Protein AF-C4FP83-F1 (afdb_monomer)

Solvent-accessible surface area (backbone atoms only — not comparable to full-atom values): 10387 Å² total; per-residue (Å²): 90,81,44,60,15,79,82,82,59,52,75,38,82,42,91,69,97,68,61,57,39,76,70,59,45,60,73,68,47,72,79,69,62,56,40,69,46,82,42,63,14,80,75,77,68,50,76,44,79,48,78,34,62,55,78,78,74,87,78,79,57,43,42,88,81,37,35,74,75,69,50,79,64,82,72,84,74,88,70,89,77,81,87,80,89,77,87,87,78,96,67,83,82,68,84,73,73,79,42,70,80,86,54,34,80,49,46,56,79,54,101,59,41,60,64,58,54,31,60,76,67,64,46,54,74,42,58,36,48,24,53,53,25,56,66,24,43,69,62,57,85,55,37,67,62,26,49,52,50,18,48,53,32,46,57,53,46,51,55,54,53,65,74,75,112

Structure (mmCIF, N/CA/C/O backbone):
data_AF-C4FP83-F1
#
_entry.id   AF-C4FP83-F1
#
loop_
_atom_site.group_PDB
_atom_site.id
_atom_site.type_symbol
_atom_site.label_atom_id
_atom_site.label_alt_id
_atom_site.label_comp_id
_atom_site.label_asym_id
_atom_site.label_entity_id
_atom_site.label_seq_id
_atom_site.pdbx_PDB_ins_code
_atom_site.Cartn_x
_atom_site.Cartn_y
_atom_site.Cartn_z
_atom_site.occupancy
_atom_site.B_iso_or_equiv
_atom_site.auth_seq_id
_atom_site.auth_comp_id
_atom_site.auth_asym_id
_atom_site.auth_atom_id
_atom_site.pdbx_PDB_model_num
ATOM 1 N N . MET A 1 1 ? 18.659 -18.672 33.294 1.00 80.00 1 MET A N 1
ATOM 2 C CA . MET A 1 1 ? 19.952 -19.328 32.960 1.00 80.00 1 MET A CA 1
ATOM 3 C C . MET A 1 1 ? 21.075 -18.326 33.215 1.00 80.00 1 MET A C 1
ATOM 5 O O . MET A 1 1 ? 20.804 -17.133 33.146 1.00 80.00 1 MET A O 1
ATOM 9 N N . GLN A 1 2 ? 22.291 -18.757 33.562 1.00 84.81 2 GLN A N 1
ATOM 10 C CA . GLN A 1 2 ? 23.424 -17.828 33.687 1.00 84.81 2 GLN A CA 1
ATOM 11 C C . GLN A 1 2 ? 24.045 -17.584 32.305 1.00 84.81 2 GLN A C 1
ATOM 13 O O . GLN A 1 2 ? 24.318 -18.538 31.580 1.00 84.81 2 GLN A O 1
ATOM 18 N N . LYS A 1 3 ? 24.250 -16.318 31.933 1.00 86.88 3 LYS A N 1
ATOM 19 C CA . LYS A 1 3 ? 24.863 -15.910 30.658 1.00 86.88 3 LYS A CA 1
ATOM 20 C C . LYS A 1 3 ? 25.910 -14.832 30.919 1.00 86.88 3 LYS A C 1
ATOM 22 O O . LYS A 1 3 ? 25.790 -14.077 31.881 1.00 86.88 3 LYS A O 1
ATOM 27 N N . LYS A 1 4 ? 26.936 -14.756 30.071 1.00 90.69 4 LYS A N 1
ATOM 28 C CA . LYS A 1 4 ? 27.930 -13.675 30.110 1.00 90.69 4 LYS A CA 1
ATOM 29 C C . LYS A 1 4 ? 27.406 -12.443 29.375 1.00 90.69 4 LYS A C 1
ATOM 31 O O . LYS A 1 4 ? 26.914 -12.560 28.254 1.00 90.69 4 LYS A O 1
ATOM 36 N N . CYS A 1 5 ? 27.531 -11.274 29.994 1.00 86.88 5 CYS A N 1
ATOM 37 C CA . CYS A 1 5 ? 27.224 -9.988 29.376 1.00 86.88 5 CYS A CA 1
ATOM 38 C C . CYS A 1 5 ? 28.195 -9.706 28.223 1.00 86.88 5 CYS A C 1
ATOM 40 O O . CYS A 1 5 ? 29.409 -9.739 28.420 1.00 86.88 5 CYS A O 1
ATOM 42 N N . ARG A 1 6 ? 27.683 -9.351 27.036 1.00 87.31 6 ARG A N 1
ATOM 43 C CA . ARG A 1 6 ? 28.522 -8.992 25.873 1.00 87.31 6 ARG A CA 1
ATOM 44 C C . ARG A 1 6 ? 29.375 -7.732 26.067 1.00 87.31 6 ARG A C 1
ATOM 46 O O . ARG A 1 6 ? 30.298 -7.519 25.290 1.00 87.31 6 ARG A O 1
ATOM 53 N N . ARG A 1 7 ? 29.061 -6.891 27.059 1.00 83.12 7 ARG A N 1
ATOM 54 C CA . ARG A 1 7 ? 29.743 -5.609 27.301 1.00 83.12 7 ARG A CA 1
ATOM 55 C C . ARG A 1 7 ? 30.815 -5.685 28.390 1.00 83.12 7 ARG A C 1
ATOM 57 O O . ARG A 1 7 ? 31.927 -5.239 28.146 1.00 83.12 7 ARG A O 1
ATOM 64 N N . CYS A 1 8 ? 30.489 -6.209 29.573 1.00 88.31 8 CYS A N 1
ATOM 65 C CA . CYS A 1 8 ? 31.431 -6.281 30.702 1.00 88.31 8 CYS A CA 1
ATOM 66 C C . CYS A 1 8 ? 32.021 -7.679 30.937 1.00 88.31 8 CYS A C 1
ATOM 68 O O . CYS A 1 8 ? 32.972 -7.811 31.694 1.00 88.31 8 CYS A O 1
ATOM 70 N N . GLY A 1 9 ? 31.480 -8.727 30.306 1.00 83.75 9 GLY A N 1
ATOM 71 C CA . GLY A 1 9 ? 31.943 -10.105 30.492 1.00 83.75 9 GLY A CA 1
ATOM 72 C C . GLY A 1 9 ? 31.420 -10.805 31.753 1.00 83.75 9 GLY A C 1
ATOM 73 O O . GLY A 1 9 ? 31.546 -12.028 31.845 1.00 83.75 9 GLY A O 1
ATOM 74 N N . ASP A 1 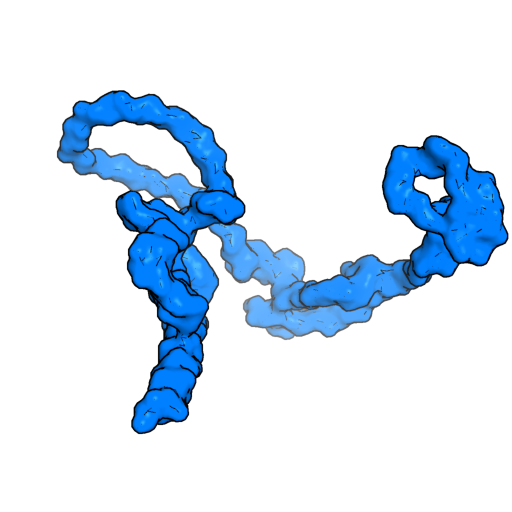10 ? 30.776 -10.079 32.674 1.00 88.38 10 ASP A N 1
ATOM 75 C CA . ASP A 1 10 ? 30.225 -10.642 33.912 1.00 88.38 10 ASP A CA 1
ATOM 76 C C . ASP A 1 10 ? 29.087 -11.635 33.656 1.00 88.38 10 ASP A C 1
ATOM 78 O O . ASP A 1 10 ? 28.245 -11.453 32.766 1.00 88.38 10 ASP A O 1
ATOM 82 N N . THR A 1 11 ? 29.038 -12.687 34.474 1.00 87.06 11 THR A N 1
ATOM 83 C CA . THR A 1 11 ? 27.939 -13.657 34.473 1.00 87.06 11 THR A CA 1
ATOM 84 C C . THR A 1 11 ? 26.746 -13.111 35.242 1.00 87.06 11 THR A C 1
ATOM 86 O O . THR A 1 11 ? 26.857 -12.813 36.429 1.00 87.06 11 THR A O 1
ATOM 89 N N . PHE A 1 12 ? 25.585 -13.043 34.594 1.00 87.31 12 PHE A N 1
ATOM 90 C CA . PHE A 1 12 ? 24.344 -12.597 35.219 1.00 87.31 12 PHE A CA 1
ATOM 91 C C . PHE A 1 12 ? 23.202 -13.585 34.966 1.00 87.31 12 PHE A C 1
ATOM 93 O O . PHE A 1 12 ? 23.233 -14.408 34.044 1.00 87.31 12 PHE A O 1
ATOM 100 N N . THR A 1 13 ? 22.195 -13.536 35.832 1.00 85.56 13 THR A N 1
ATOM 101 C CA . THR A 1 13 ? 20.984 -14.349 35.731 1.00 85.56 13 THR A CA 1
ATOM 102 C C . THR A 1 13 ? 20.020 -13.724 34.732 1.00 85.56 13 THR A C 1
ATOM 104 O O . THR A 1 13 ? 19.413 -12.690 34.988 1.00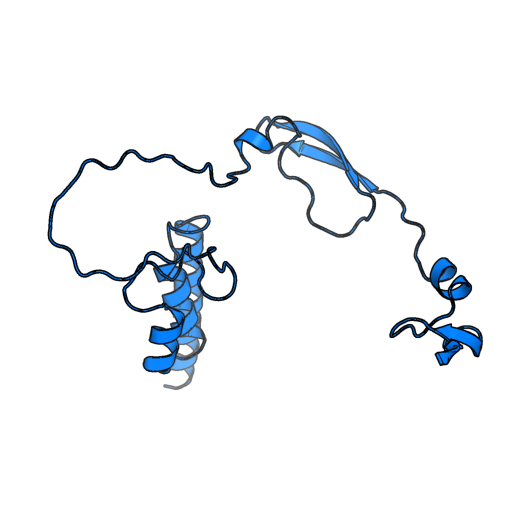 85.56 13 THR A O 1
ATOM 107 N N . VAL A 1 14 ? 19.872 -14.387 33.590 1.00 82.31 14 VAL A N 1
ATOM 108 C CA . VAL A 1 14 ? 18.975 -13.987 32.506 1.00 82.31 14 VAL A CA 1
ATOM 109 C C . VAL A 1 14 ? 17.582 -14.572 32.740 1.00 82.31 14 VAL A C 1
ATOM 111 O O . VAL A 1 14 ? 17.464 -15.775 33.033 1.00 82.31 14 VAL A O 1
ATOM 114 N N . ARG A 1 15 ? 16.547 -13.731 32.596 1.00 70.81 15 ARG A N 1
ATOM 115 C CA . ARG A 1 15 ? 15.131 -14.132 32.673 1.00 70.81 15 ARG A CA 1
ATOM 116 C C . ARG A 1 15 ? 14.502 -14.295 31.280 1.00 70.81 15 ARG A C 1
ATOM 118 O O . ARG A 1 15 ? 13.622 -15.140 31.154 1.00 70.81 15 ARG A O 1
ATOM 125 N N . THR A 1 16 ? 14.966 -13.570 30.250 1.00 70.75 16 THR A N 1
ATOM 126 C CA . THR A 1 16 ? 14.476 -13.688 28.852 1.00 70.75 16 THR A CA 1
ATOM 127 C C . THR A 1 16 ? 15.616 -13.766 27.807 1.00 70.75 16 THR A C 1
ATOM 129 O O . THR A 1 16 ? 16.650 -14.352 28.086 1.00 70.75 16 THR A O 1
ATOM 132 N N . HIS A 1 17 ? 15.477 -13.257 26.575 1.00 71.56 17 HIS A N 1
ATOM 133 C CA . HIS A 1 17 ? 16.545 -13.252 25.552 1.00 71.56 17 HIS A CA 1
ATOM 134 C C . HIS A 1 17 ? 17.481 -12.029 25.722 1.00 71.56 17 HIS A C 1
ATOM 136 O O . HIS A 1 17 ? 17.761 -11.295 24.774 1.00 71.56 17 HIS A O 1
ATOM 142 N N . GLU A 1 18 ? 17.953 -11.760 26.943 1.00 79.88 18 GLU A N 1
ATOM 143 C CA . GLU A 1 18 ? 18.838 -10.617 27.208 1.00 79.88 18 GLU A CA 1
ATOM 144 C C . GLU A 1 18 ? 20.314 -10.944 26.874 1.00 79.88 18 GLU A C 1
ATOM 146 O O . GLU A 1 18 ? 20.827 -12.033 27.161 1.00 79.88 18 GLU A O 1
ATOM 151 N N . ASP A 1 19 ? 21.019 -9.999 26.240 1.00 83.00 19 ASP A N 1
ATOM 152 C CA . ASP A 1 19 ? 22.444 -10.105 25.859 1.00 83.00 19 ASP A CA 1
ATOM 153 C C . ASP A 1 19 ? 23.394 -9.320 26.789 1.00 83.00 19 ASP A C 1
ATOM 155 O O . ASP A 1 19 ? 24.614 -9.524 26.762 1.00 83.00 19 ASP A O 1
ATOM 159 N N . TYR A 1 20 ? 22.846 -8.437 27.627 1.00 85.25 20 TYR A N 1
ATOM 160 C CA . TYR A 1 20 ? 23.586 -7.511 28.485 1.00 85.25 20 TYR A CA 1
ATOM 161 C C . TYR A 1 20 ? 23.084 -7.591 29.928 1.00 85.25 20 TYR A C 1
ATOM 163 O O . TYR A 1 20 ? 21.905 -7.849 30.157 1.00 85.25 20 TYR A O 1
ATOM 171 N N . CYS A 1 21 ? 23.969 -7.371 30.905 1.00 85.81 21 CYS A N 1
ATOM 172 C CA . CYS A 1 21 ? 23.572 -7.320 32.311 1.00 85.81 21 CYS A CA 1
ATOM 173 C C . CYS A 1 21 ? 22.820 -6.010 32.636 1.00 85.81 21 CYS A C 1
ATOM 175 O O . CYS A 1 21 ? 23.046 -5.003 31.955 1.00 85.81 21 CYS A O 1
ATOM 177 N N . PRO A 1 22 ? 21.999 -5.977 33.706 1.00 84.00 22 PRO A N 1
ATOM 178 C CA . PRO A 1 22 ? 21.162 -4.818 34.045 1.00 84.00 22 PRO A CA 1
ATOM 179 C C . PRO A 1 22 ? 21.936 -3.504 34.224 1.00 84.00 22 PRO A C 1
ATOM 181 O O . PRO A 1 22 ? 21.448 -2.433 33.873 1.00 84.00 22 PRO A O 1
ATOM 184 N N . GLU A 1 23 ? 23.161 -3.571 34.746 1.00 84.12 23 GLU A N 1
ATOM 185 C CA . GLU A 1 23 ? 24.020 -2.393 34.919 1.00 84.12 23 GLU A CA 1
ATOM 186 C C . GLU A 1 23 ? 24.544 -1.873 33.575 1.00 84.12 23 GLU A C 1
ATOM 188 O O . GLU A 1 23 ? 24.485 -0.676 33.292 1.00 84.12 23 GLU A O 1
ATOM 193 N N . CYS A 1 24 ? 24.984 -2.772 32.692 1.00 82.94 24 CYS A N 1
ATOM 194 C CA . CYS A 1 24 ? 25.413 -2.395 31.348 1.00 82.94 24 CYS A CA 1
ATOM 195 C C . CYS A 1 24 ? 24.263 -1.830 30.509 1.00 82.94 24 CYS A C 1
ATOM 197 O O . CYS A 1 24 ? 24.503 -0.921 29.716 1.00 82.94 24 CYS A O 1
ATOM 199 N N . GLU A 1 25 ? 23.042 -2.335 30.687 1.00 80.31 25 GLU A N 1
ATOM 200 C CA . GLU A 1 25 ? 21.844 -1.875 29.983 1.00 80.31 25 GLU A CA 1
ATOM 201 C C . GLU A 1 25 ? 21.452 -0.445 30.379 1.00 80.31 25 GLU A C 1
ATOM 203 O O . GLU A 1 25 ? 21.202 0.385 29.503 1.00 80.31 25 GLU A O 1
ATOM 208 N N . LYS A 1 26 ? 21.508 -0.098 31.673 1.00 78.06 26 LYS A N 1
ATOM 209 C CA . LYS A 1 26 ? 21.294 1.285 32.144 1.00 78.06 26 LYS A CA 1
ATOM 210 C C . LYS A 1 26 ? 22.285 2.265 31.522 1.00 78.06 26 LYS A C 1
ATOM 212 O O . LYS A 1 26 ? 21.901 3.361 31.136 1.00 78.06 26 LYS A O 1
ATOM 217 N N . VAL A 1 27 ? 23.549 1.859 31.388 1.00 79.50 27 VAL A N 1
ATOM 218 C CA . VAL A 1 27 ? 24.594 2.695 30.777 1.00 79.50 27 VAL A CA 1
ATOM 219 C C . VAL A 1 27 ? 24.459 2.750 29.246 1.00 79.50 27 VAL A C 1
ATOM 221 O O . VAL A 1 27 ? 24.882 3.726 28.636 1.00 79.50 27 VAL A O 1
ATOM 224 N N . MET A 1 28 ? 23.924 1.709 28.593 1.00 72.62 28 MET A N 1
ATOM 225 C CA . MET A 1 28 ? 23.647 1.724 27.142 1.00 72.62 28 MET A CA 1
ATOM 226 C C . MET A 1 28 ? 22.366 2.480 26.791 1.00 72.62 28 MET A C 1
ATOM 228 O O . MET A 1 28 ? 22.221 2.909 25.649 1.00 72.62 28 MET A O 1
ATOM 232 N N . THR A 1 29 ? 21.443 2.633 27.739 1.00 63.78 29 THR A N 1
ATOM 233 C CA . THR A 1 29 ? 20.207 3.382 27.529 1.00 63.78 29 THR A CA 1
ATOM 234 C C . THR A 1 29 ? 20.548 4.870 27.509 1.00 63.78 29 THR A C 1
ATOM 236 O O . THR A 1 29 ? 20.967 5.405 28.537 1.00 63.78 29 THR A O 1
ATOM 239 N N . PRO A 1 30 ? 20.395 5.567 26.367 1.00 67.50 30 PRO A N 1
ATOM 240 C CA . PRO A 1 30 ? 20.638 6.999 26.327 1.00 67.50 30 PRO A CA 1
ATOM 241 C C . PRO A 1 30 ? 19.716 7.677 27.348 1.00 67.50 30 PRO A C 1
ATOM 243 O O . PRO A 1 30 ? 18.529 7.330 27.388 1.00 67.50 30 PRO A O 1
ATOM 246 N N . PRO A 1 31 ? 20.212 8.624 28.166 1.00 60.84 31 PRO A N 1
ATOM 247 C CA . PRO A 1 31 ? 19.349 9.389 29.051 1.00 60.84 31 PRO A CA 1
ATOM 248 C C . PRO A 1 31 ? 18.249 10.014 28.196 1.00 60.84 31 PRO A C 1
ATOM 250 O O . PRO A 1 31 ? 18.533 10.704 27.215 1.00 60.84 31 PRO A O 1
ATOM 253 N N . GLY A 1 32 ? 16.995 9.695 28.525 1.00 60.06 32 GLY A N 1
ATOM 254 C CA . GLY A 1 32 ? 15.815 10.191 27.828 1.00 60.06 32 GLY A CA 1
ATOM 255 C C . GLY A 1 32 ? 15.704 11.697 28.016 1.00 60.06 32 GLY A C 1
ATOM 256 O O . GLY A 1 32 ? 14.979 12.171 28.885 1.00 60.06 32 GLY A O 1
ATOM 257 N N . ALA A 1 33 ? 16.467 12.456 27.234 1.00 57.50 33 ALA A N 1
ATOM 258 C CA . ALA A 1 33 ? 16.332 13.892 27.143 1.00 57.50 33 ALA A CA 1
ATOM 259 C C . ALA A 1 33 ? 14.983 14.155 26.476 1.00 57.50 33 ALA A C 1
ATOM 261 O O . ALA A 1 33 ? 14.841 14.059 25.254 1.00 57.50 33 ALA A O 1
ATOM 262 N N . GLY A 1 34 ? 13.971 14.417 27.301 1.00 64.50 34 GLY A N 1
ATOM 263 C CA . GLY A 1 34 ? 12.662 14.807 26.815 1.00 64.50 34 GLY A CA 1
ATOM 264 C C . GLY A 1 34 ? 12.806 16.035 25.918 1.00 64.50 34 GLY A C 1
ATOM 265 O O . GLY A 1 34 ? 13.385 17.042 26.319 1.00 64.50 34 GLY A O 1
ATOM 266 N N . VAL A 1 35 ? 12.306 15.950 24.688 1.00 72.75 35 VAL A N 1
ATOM 267 C CA . VAL A 1 35 ? 12.368 17.043 23.716 1.00 72.75 35 VAL A CA 1
ATOM 268 C C . VAL A 1 35 ? 11.047 17.798 23.762 1.00 72.75 35 VAL A C 1
ATOM 270 O O . VAL A 1 35 ? 9.984 17.233 23.495 1.00 72.75 35 VAL A O 1
ATOM 273 N N . SER A 1 36 ? 11.103 19.086 24.093 1.00 79.94 36 SER A N 1
ATOM 274 C CA . SER A 1 36 ? 9.981 20.012 23.931 1.00 79.94 36 SER A CA 1
ATOM 275 C C . SER A 1 36 ? 10.083 20.741 22.599 1.00 79.94 36 SER A C 1
ATOM 277 O O . SER A 1 36 ? 11.155 21.228 22.247 1.00 79.94 36 SER A O 1
ATOM 279 N N . LYS A 1 37 ? 8.969 20.847 21.872 1.00 82.88 37 LYS A N 1
ATOM 280 C CA . LYS A 1 37 ? 8.894 21.613 20.624 1.00 82.88 37 LYS A CA 1
ATOM 281 C C . LYS A 1 37 ? 7.637 22.475 20.591 1.00 82.88 37 LYS A C 1
ATOM 283 O O . LYS A 1 37 ? 6.554 22.004 20.942 1.00 82.88 37 LYS A O 1
ATOM 288 N N . GLU A 1 38 ? 7.799 23.712 20.138 1.00 86.62 38 GLU A N 1
ATOM 289 C CA . GLU A 1 38 ? 6.704 24.605 19.763 1.00 86.62 38 GLU A CA 1
ATOM 290 C C . GLU A 1 38 ? 6.165 24.216 18.382 1.00 86.62 38 GLU A C 1
ATOM 292 O O . GLU A 1 38 ? 6.918 24.046 17.419 1.00 86.62 38 GLU A O 1
ATOM 297 N N . LEU A 1 39 ? 4.854 24.007 18.304 1.00 85.94 39 LEU A N 1
ATOM 298 C CA . LEU A 1 39 ? 4.148 23.537 17.117 1.00 85.94 39 LEU A CA 1
ATOM 299 C C . LEU A 1 39 ? 2.964 24.452 16.828 1.00 85.94 39 LEU A C 1
ATOM 301 O O . LEU A 1 39 ? 2.252 24.859 17.743 1.00 85.94 39 LEU A O 1
ATOM 305 N N . THR A 1 40 ? 2.715 24.720 15.551 1.00 88.94 40 THR A N 1
ATOM 306 C CA . THR A 1 40 ? 1.523 25.446 15.103 1.00 88.94 40 THR A CA 1
ATOM 307 C C . THR A 1 40 ? 0.412 24.450 14.801 1.00 88.94 40 THR A C 1
ATOM 309 O O . THR A 1 40 ? 0.607 23.506 14.035 1.00 88.94 40 THR A O 1
ATOM 312 N N . CYS A 1 41 ? -0.756 24.639 15.408 1.00 86.69 41 CYS A N 1
ATOM 313 C CA . CYS A 1 41 ? -1.921 23.801 15.158 1.00 86.69 41 CYS A CA 1
ATOM 314 C C . CYS A 1 41 ? -2.482 24.044 13.749 1.00 86.69 41 CYS A C 1
ATOM 316 O O . CYS A 1 41 ? -2.917 25.152 13.447 1.00 86.69 41 CYS A O 1
ATOM 318 N N . GLU A 1 42 ? -2.593 22.998 12.923 1.00 86.31 42 GLU A N 1
ATOM 319 C CA . GLU A 1 42 ? -3.232 23.083 11.594 1.00 86.31 42 GLU A CA 1
ATOM 320 C C . GLU A 1 42 ? -4.748 23.382 11.669 1.00 86.31 42 GLU A C 1
ATOM 322 O O . GLU A 1 42 ? -5.360 23.745 10.671 1.00 86.31 42 GLU A O 1
ATOM 327 N N . GLY A 1 43 ? -5.373 23.214 12.842 1.00 83.06 43 GLY A N 1
ATOM 328 C CA . GLY A 1 43 ? -6.818 23.369 13.035 1.00 83.06 43 GLY A CA 1
ATOM 329 C C . GLY A 1 43 ? -7.281 24.754 13.496 1.00 83.06 43 GLY A C 1
ATOM 330 O O . GLY A 1 43 ? -8.394 25.153 13.163 1.00 83.06 43 GLY A O 1
ATOM 331 N N . CYS A 1 44 ? -6.462 25.467 14.273 1.00 87.31 44 CYS A N 1
ATOM 332 C CA . CYS A 1 44 ? -6.788 26.794 14.821 1.00 87.31 44 CYS A CA 1
ATOM 333 C C . CYS A 1 44 ? -5.670 27.829 14.644 1.00 87.31 44 CYS A C 1
ATOM 335 O O . CYS A 1 44 ? -5.838 28.972 15.055 1.00 87.31 44 CYS A O 1
ATOM 337 N N . GLY A 1 45 ? -4.521 27.447 14.079 1.00 82.62 45 GLY A N 1
ATOM 338 C CA . GLY A 1 45 ? -3.384 28.341 13.858 1.00 82.62 45 GLY A CA 1
ATOM 339 C C . GLY A 1 45 ? -2.623 28.756 15.121 1.00 82.62 45 GLY A C 1
ATOM 340 O O . GLY A 1 45 ? -1.606 29.431 15.004 1.00 82.62 45 GLY A O 1
ATOM 341 N N . THR A 1 46 ? -3.062 28.358 16.320 1.00 87.69 46 THR A N 1
ATOM 342 C CA . THR A 1 46 ? -2.371 28.716 17.566 1.00 87.69 46 THR A CA 1
ATOM 343 C C . THR A 1 46 ? -1.107 27.884 17.767 1.00 87.69 46 THR A C 1
ATOM 345 O O . THR A 1 46 ? -1.046 26.701 17.408 1.00 87.69 46 THR A O 1
ATOM 348 N N . THR A 1 47 ? -0.084 28.507 18.350 1.00 87.81 47 THR A N 1
ATOM 349 C CA . THR A 1 47 ? 1.144 27.830 18.767 1.00 87.81 47 THR A CA 1
ATOM 350 C C . THR A 1 47 ? 0.927 27.130 20.108 1.00 87.81 47 THR A C 1
ATOM 352 O O . THR A 1 47 ? 0.285 27.660 21.014 1.00 87.81 47 THR A O 1
ATOM 355 N N . PHE A 1 48 ? 1.435 25.906 20.241 1.00 87.75 48 PHE A N 1
ATOM 356 C CA . PHE A 1 48 ? 1.389 25.135 21.480 1.00 87.75 48 PHE A CA 1
ATOM 357 C C . PHE A 1 48 ? 2.697 24.374 21.696 1.00 87.75 48 PHE A C 1
ATOM 359 O O . PHE A 1 48 ? 3.364 23.960 20.747 1.00 87.75 48 PHE A O 1
ATOM 366 N N . ILE A 1 49 ? 3.060 24.168 22.960 1.00 86.56 49 ILE A N 1
ATOM 367 C CA . ILE A 1 49 ? 4.266 23.430 23.338 1.00 86.56 49 ILE A CA 1
ATOM 368 C C . ILE A 1 49 ? 3.891 21.971 23.580 1.00 86.56 49 ILE A C 1
ATOM 370 O O . ILE A 1 49 ? 3.018 21.671 24.394 1.00 86.56 49 ILE A O 1
ATOM 374 N N . HIS A 1 50 ? 4.579 21.053 22.905 1.00 84.81 50 HIS A N 1
ATOM 375 C CA . HIS A 1 50 ? 4.434 19.621 23.141 1.00 84.81 50 HIS A CA 1
ATOM 376 C C . HIS A 1 50 ? 5.747 19.021 23.647 1.00 84.81 50 HIS A C 1
ATOM 378 O O . HIS A 1 50 ? 6.796 19.194 23.024 1.00 84.81 50 HIS A O 1
ATOM 384 N N . LYS A 1 51 ? 5.683 18.309 24.778 1.00 83.44 51 LYS A N 1
ATOM 385 C CA . LYS A 1 51 ? 6.818 17.600 25.379 1.00 83.44 51 LYS A CA 1
ATOM 386 C C . LYS A 1 51 ? 6.734 16.118 25.033 1.00 83.44 51 LYS A C 1
ATOM 388 O O . LYS A 1 51 ? 5.708 15.492 25.280 1.00 83.44 51 LYS A O 1
ATOM 393 N N . LYS A 1 52 ? 7.812 15.564 24.484 1.00 77.25 52 LYS A N 1
ATOM 394 C CA . LYS A 1 52 ? 7.967 14.127 24.241 1.00 77.25 52 LYS A CA 1
ATOM 395 C C . LYS A 1 52 ? 9.106 13.576 25.072 1.00 77.25 52 LYS A C 1
ATOM 397 O O . LYS A 1 52 ? 10.127 14.231 25.212 1.00 77.25 52 LYS A O 1
ATOM 402 N N . GLU A 1 53 ? 8.958 12.348 25.547 1.00 72.31 53 GLU A N 1
ATOM 403 C CA . GLU A 1 53 ? 9.998 11.640 26.303 1.00 72.31 53 GLU A CA 1
ATOM 404 C C . GLU A 1 53 ? 11.177 11.203 25.413 1.00 72.31 53 GLU A C 1
ATOM 406 O O . GLU A 1 53 ? 12.320 11.162 25.854 1.00 72.31 53 GLU A O 1
ATOM 411 N N . LYS A 1 54 ? 10.906 10.928 24.130 1.00 70.38 54 LYS A N 1
ATOM 412 C CA . LYS A 1 54 ? 11.904 10.553 23.120 1.00 70.38 54 LYS A CA 1
ATOM 413 C C . LYS A 1 54 ? 11.761 11.447 21.888 1.00 70.38 54 LYS A C 1
ATOM 415 O O . LYS A 1 54 ? 10.648 11.753 21.462 1.00 70.38 54 LYS A O 1
ATOM 420 N N . ALA A 1 55 ? 12.885 11.826 21.277 1.00 65.69 55 ALA A N 1
ATOM 421 C CA . ALA A 1 55 ? 12.909 12.628 20.047 1.00 65.69 55 ALA A CA 1
ATOM 422 C C . ALA A 1 55 ? 12.311 11.893 18.828 1.00 65.69 55 ALA A C 1
ATOM 424 O O . ALA A 1 55 ? 11.920 12.520 17.843 1.00 65.69 55 ALA A O 1
ATOM 425 N N . GLN A 1 56 ? 12.246 10.560 18.884 1.00 67.62 56 GLN A N 1
ATOM 426 C CA . GLN A 1 56 ? 11.789 9.718 17.786 1.00 67.62 56 GLN A CA 1
ATOM 427 C C . GLN A 1 56 ? 10.256 9.732 17.652 1.00 67.62 56 GLN A C 1
ATOM 429 O O . GLN A 1 56 ? 9.521 9.629 18.633 1.00 67.62 56 GLN A O 1
ATOM 434 N N . GLY A 1 57 ? 9.765 9.823 16.413 1.00 70.81 57 GLY A N 1
ATOM 435 C CA . GLY A 1 57 ? 8.339 9.739 16.076 1.00 70.81 57 GLY A CA 1
ATOM 436 C C . GLY A 1 57 ? 7.707 11.061 15.619 1.00 70.81 57 GLY A C 1
ATOM 437 O O . GLY A 1 57 ? 8.212 12.158 15.857 1.00 70.81 57 GLY A O 1
ATOM 438 N N . ARG A 1 58 ? 6.554 10.960 14.949 1.00 77.88 58 ARG A N 1
ATOM 439 C CA . ARG A 1 58 ? 5.838 12.085 14.316 1.00 77.88 58 ARG A CA 1
ATOM 440 C C . ARG A 1 58 ? 5.311 13.090 15.347 1.00 77.88 58 ARG A C 1
ATOM 442 O O . ARG A 1 58 ? 4.762 12.689 16.370 1.00 77.88 58 ARG A O 1
ATOM 449 N N . TRP A 1 59 ? 5.481 14.390 15.111 1.00 82.69 59 TRP A N 1
ATOM 450 C CA . TRP A 1 59 ? 4.924 15.448 15.971 1.00 82.69 59 TRP A CA 1
ATOM 451 C C . TRP A 1 59 ? 3.404 15.605 15.779 1.00 82.69 59 TRP A C 1
ATOM 453 O O . TRP A 1 59 ? 2.925 15.397 14.661 1.00 82.69 59 TRP A O 1
ATOM 463 N N . PRO A 1 60 ? 2.640 15.950 16.835 1.00 85.75 60 PRO A N 1
ATOM 464 C CA . PRO A 1 60 ? 1.209 16.218 16.709 1.00 85.75 60 PRO A CA 1
ATOM 465 C C . PRO A 1 60 ? 0.931 17.368 15.737 1.00 85.75 60 PRO A C 1
ATOM 467 O O . PRO A 1 60 ? 1.630 18.376 15.757 1.00 85.75 60 PRO A O 1
ATOM 470 N N . LYS A 1 61 ? -0.108 17.216 14.909 1.00 85.75 61 LYS A N 1
ATOM 471 C CA . LYS A 1 61 ? -0.555 18.248 13.955 1.00 85.75 61 LYS A CA 1
ATOM 472 C C . LYS A 1 61 ? -1.548 19.249 14.549 1.00 85.75 61 LYS A C 1
ATOM 474 O O . LYS A 1 61 ? -1.668 20.373 14.073 1.00 85.75 61 LYS A O 1
ATOM 479 N N . TYR A 1 62 ? -2.282 18.821 15.572 1.00 88.19 62 TYR A N 1
ATOM 480 C CA . TYR A 1 62 ? -3.345 19.596 16.198 1.00 88.19 62 TYR A CA 1
ATOM 481 C C . TYR A 1 62 ? -3.027 19.810 17.674 1.00 88.19 62 TYR A C 1
ATOM 483 O O . TYR A 1 62 ? -2.475 18.919 18.325 1.00 88.19 62 TYR A O 1
ATOM 491 N N . CYS A 1 63 ? -3.401 20.977 18.198 1.00 85.56 63 CYS A N 1
ATOM 492 C CA . CYS A 1 63 ? -3.368 21.250 19.630 1.00 85.56 63 CYS A CA 1
ATOM 493 C C . CYS A 1 63 ? -4.352 20.327 20.381 1.00 85.56 63 CYS A C 1
ATOM 495 O O . CYS A 1 63 ? -5.250 19.753 19.754 1.00 85.56 63 CYS A O 1
ATOM 497 N N . PRO A 1 64 ? -4.241 20.207 21.716 1.00 83.00 64 PRO A N 1
ATOM 498 C CA . PRO A 1 64 ? -5.123 19.357 22.522 1.00 83.00 64 PRO A CA 1
ATOM 499 C C . PRO A 1 64 ? -6.625 19.626 22.334 1.00 83.00 64 PRO A C 1
ATOM 501 O O . PRO A 1 64 ? -7.419 18.700 22.439 1.00 83.00 64 PRO A O 1
ATOM 504 N N . GLU A 1 65 ? -7.019 20.858 21.997 1.00 85.56 65 GLU A N 1
ATOM 505 C CA . GLU A 1 65 ? -8.425 21.228 21.767 1.00 85.56 65 GLU A CA 1
ATOM 506 C C . GLU A 1 65 ? -8.927 20.910 20.353 1.00 85.56 65 GLU A C 1
ATOM 508 O O . GLU A 1 65 ? -10.104 20.617 20.138 1.00 85.56 65 GLU A O 1
ATOM 513 N N . CYS A 1 66 ? -8.038 20.980 19.362 1.00 83.81 66 CYS A N 1
ATOM 514 C CA . CYS A 1 66 ? -8.365 20.676 17.972 1.00 83.81 66 CYS A CA 1
ATOM 515 C C . CYS A 1 66 ? -8.238 19.181 17.673 1.00 83.81 66 CYS A C 1
ATOM 517 O O . CYS A 1 66 ? -8.919 18.677 16.779 1.00 83.81 66 CYS A O 1
ATOM 519 N N . LEU A 1 67 ? -7.409 18.456 18.427 1.00 79.50 67 LEU A N 1
ATOM 520 C CA . LEU A 1 67 ? -7.198 17.025 18.247 1.00 79.50 67 LEU A CA 1
ATOM 521 C C . LEU A 1 67 ? -8.522 16.234 18.248 1.00 79.50 67 LEU A C 1
ATOM 523 O O . LEU A 1 67 ? -8.708 15.469 17.311 1.00 79.50 67 LEU A O 1
ATOM 527 N N . PRO A 1 68 ? -9.492 16.442 19.161 1.00 80.12 68 PRO A N 1
ATOM 528 C CA . PRO A 1 68 ? -10.773 15.728 19.132 1.00 80.12 68 PRO A CA 1
ATOM 529 C C . PRO A 1 68 ? -11.675 16.090 17.943 1.00 80.12 68 PRO A C 1
ATOM 531 O O . PRO A 1 68 ? -12.532 15.297 17.562 1.00 80.12 68 PRO A O 1
ATOM 534 N N . LYS A 1 69 ? -11.512 17.286 17.360 1.00 77.88 69 LYS A N 1
ATOM 535 C CA . LYS A 1 69 ? -12.316 17.760 16.218 1.00 77.88 69 LYS A CA 1
ATOM 536 C C . LYS A 1 69 ? -11.813 17.187 14.892 1.00 77.88 69 LYS A C 1
ATOM 538 O O . LYS A 1 69 ? -12.616 16.822 14.038 1.00 77.88 69 LYS A O 1
ATOM 543 N N . TYR A 1 70 ? -10.491 17.107 14.729 1.00 71.25 70 TYR A N 1
ATOM 544 C CA . TYR A 1 70 ? -9.845 16.697 13.477 1.00 71.25 70 TYR A CA 1
ATOM 545 C C . TYR A 1 70 ? -9.313 15.263 13.491 1.00 71.25 70 TYR A C 1
ATOM 547 O O . TYR A 1 70 ? -9.149 14.660 12.428 1.00 71.25 70 TYR A O 1
ATOM 555 N N . SER A 1 71 ? -9.085 14.679 14.670 1.00 67.94 71 SER A N 1
ATOM 556 C CA . SER A 1 71 ? -8.903 13.238 14.801 1.00 67.94 71 SER A CA 1
ATOM 557 C C . SER A 1 71 ? -10.245 12.589 14.500 1.00 67.94 71 SER A C 1
ATOM 559 O O . SER A 1 71 ? -11.114 12.468 15.362 1.00 67.94 71 SER A O 1
ATOM 561 N N . LYS A 1 72 ? -10.436 12.190 13.242 1.00 57.44 72 LYS A N 1
ATOM 562 C CA . LYS A 1 72 ? -11.492 11.257 12.852 1.00 57.44 72 LYS A CA 1
ATOM 563 C C . LYS A 1 72 ? -11.180 9.895 13.482 1.00 57.44 72 LYS A C 1
ATOM 565 O O . LYS A 1 72 ? -10.821 8.952 12.787 1.00 57.44 72 LYS A O 1
ATOM 570 N N . VAL A 1 73 ? -11.302 9.788 14.803 1.00 50.84 73 VAL A N 1
ATOM 571 C CA . VAL A 1 73 ? -11.633 8.510 15.426 1.00 50.84 73 VAL A CA 1
ATOM 572 C C . VAL A 1 73 ? -13.002 8.151 14.846 1.00 50.84 73 VAL A C 1
ATOM 574 O O . VAL A 1 73 ? -13.886 9.016 14.859 1.00 50.84 73 VAL A O 1
ATOM 577 N N . PRO A 1 74 ? -13.197 6.957 14.265 1.00 43.16 74 PRO A N 1
ATOM 578 C CA . PRO A 1 74 ? -14.501 6.550 13.770 1.00 43.16 74 PRO A CA 1
ATOM 579 C C . PRO A 1 74 ? -15.522 6.695 14.903 1.00 43.16 74 PRO A C 1
ATOM 581 O O . PRO A 1 74 ? -15.507 5.938 15.871 1.00 43.16 74 PRO A O 1
ATOM 584 N N . LYS A 1 75 ? -16.393 7.706 14.817 1.00 35.84 75 LYS A N 1
ATOM 585 C CA . LYS A 1 75 ? -17.588 7.753 15.651 1.00 35.84 75 LYS A CA 1
ATOM 586 C C . LYS A 1 75 ? -18.432 6.570 15.208 1.00 35.84 75 LYS A C 1
ATOM 588 O O . LYS A 1 75 ? -18.851 6.529 14.052 1.00 35.84 75 LYS A O 1
ATOM 593 N N . LYS A 1 76 ? -18.633 5.618 16.119 1.00 39.91 76 LYS A N 1
ATOM 594 C CA . LYS A 1 76 ? -19.642 4.565 16.028 1.00 39.91 76 LYS A CA 1
ATOM 595 C C . LYS A 1 76 ? -20.966 5.263 15.696 1.00 39.91 76 LYS A C 1
ATOM 597 O O . LYS A 1 76 ? -21.562 5.900 16.557 1.00 39.91 76 LYS A O 1
ATOM 602 N N . LYS A 1 77 ? -21.339 5.283 14.415 1.00 34.06 77 LYS A N 1
ATOM 603 C CA . LYS A 1 77 ? -22.643 5.779 13.988 1.00 34.06 77 LYS A CA 1
ATOM 604 C C . LYS A 1 77 ? -23.623 4.662 14.300 1.00 34.06 77 LYS A C 1
ATOM 606 O O . LYS A 1 77 ? -23.623 3.639 13.625 1.00 34.06 77 LYS A O 1
ATOM 611 N N . GLU A 1 78 ? -24.415 4.865 15.340 1.00 43.44 78 GLU A N 1
ATOM 612 C CA . GLU A 1 78 ? -25.699 4.197 15.493 1.00 43.44 78 GLU A CA 1
ATOM 613 C C . GLU A 1 78 ? -26.556 4.665 14.313 1.00 43.44 78 GLU A C 1
ATOM 615 O O . GLU A 1 78 ? -27.001 5.811 14.264 1.00 43.44 78 GLU A O 1
ATOM 620 N N . VAL A 1 79 ? -26.663 3.828 13.283 1.00 36.00 79 VAL A N 1
ATOM 621 C CA . VAL A 1 79 ? -27.590 4.063 12.179 1.00 36.00 79 VAL A CA 1
ATOM 622 C C . VAL A 1 79 ? -28.792 3.175 12.442 1.00 36.00 79 VAL A C 1
ATOM 624 O O . VAL A 1 79 ? -28.680 1.952 12.417 1.00 36.00 79 VAL A O 1
ATOM 627 N N . ALA A 1 80 ? -29.920 3.819 12.734 1.00 39.31 80 ALA A N 1
ATOM 628 C CA . ALA A 1 80 ? -31.236 3.211 12.683 1.00 39.31 80 ALA A CA 1
ATOM 629 C C . ALA A 1 80 ? -31.473 2.693 11.257 1.00 39.31 80 ALA A C 1
ATOM 631 O O . ALA A 1 80 ? -31.375 3.454 10.294 1.00 39.31 80 ALA A O 1
ATOM 632 N N . VAL A 1 81 ? -31.720 1.392 11.132 1.00 35.78 81 VAL A N 1
ATOM 633 C CA . VAL A 1 81 ? -32.029 0.731 9.863 1.00 35.78 81 VAL A CA 1
ATOM 634 C C . VAL A 1 81 ? -33.542 0.546 9.809 1.00 35.78 81 VAL A C 1
ATOM 636 O O . VAL A 1 81 ? -34.102 -0.182 10.627 1.00 35.78 81 VAL A O 1
ATOM 639 N N . GLU A 1 82 ? -34.204 1.228 8.873 1.00 38.47 82 GLU A N 1
ATOM 640 C CA . GLU A 1 82 ? -35.577 0.900 8.474 1.00 38.47 82 GLU A CA 1
ATOM 641 C C . GLU A 1 82 ? -35.587 -0.409 7.661 1.00 38.47 82 GLU A C 1
ATOM 643 O O . GLU A 1 82 ? -34.632 -0.676 6.922 1.00 38.47 82 GLU A O 1
ATOM 648 N N . PRO A 1 83 ? -36.625 -1.257 7.788 1.00 41.66 83 PRO A N 1
ATOM 649 C CA . PRO A 1 83 ? -36.558 -2.630 7.318 1.00 41.66 83 PRO A CA 1
ATOM 650 C C . PRO A 1 83 ? -36.946 -2.727 5.839 1.00 41.66 83 PRO A C 1
ATOM 652 O O . PRO A 1 83 ? -38.080 -2.440 5.462 1.00 41.66 83 PRO A O 1
ATOM 655 N N . VAL A 1 84 ? -36.033 -3.222 5.003 1.00 34.75 84 VAL A N 1
ATOM 656 C CA . VAL A 1 84 ? -36.404 -3.840 3.725 1.00 34.75 84 VAL A CA 1
ATOM 657 C C . VAL A 1 84 ? -36.342 -5.345 3.927 1.00 34.75 84 VAL A C 1
ATOM 659 O O . VAL A 1 84 ? -35.281 -5.928 4.138 1.00 34.75 84 VAL A O 1
ATOM 662 N N . ALA A 1 85 ? -37.527 -5.945 3.937 1.00 44.44 85 ALA A N 1
ATOM 663 C CA . ALA A 1 85 ? -37.742 -7.372 4.055 1.00 44.44 85 ALA A CA 1
ATOM 664 C C . ALA A 1 85 ? -37.212 -8.105 2.817 1.00 44.44 85 ALA A C 1
ATOM 666 O O . ALA A 1 85 ? -37.601 -7.758 1.705 1.00 44.44 85 ALA A O 1
ATOM 667 N N . GLN A 1 86 ? -36.411 -9.153 3.029 1.00 41.91 86 GLN A N 1
ATOM 668 C CA . GLN A 1 86 ? -36.488 -10.408 2.274 1.00 41.91 86 GLN A CA 1
ATOM 669 C C . GLN A 1 86 ? -35.651 -11.507 2.951 1.00 41.91 86 GLN A C 1
ATOM 671 O O . GLN A 1 86 ? -34.429 -11.451 2.990 1.00 41.91 86 GLN A O 1
ATOM 676 N N . THR A 1 87 ? -36.407 -12.459 3.508 1.00 37.56 87 THR A N 1
ATOM 677 C CA . THR A 1 87 ? -36.183 -13.909 3.661 1.00 37.56 87 THR A CA 1
ATOM 678 C C . THR A 1 87 ? -34.860 -14.448 4.220 1.00 37.56 87 THR A C 1
ATOM 680 O O . THR A 1 87 ? -33.777 -14.261 3.681 1.00 37.56 87 THR A O 1
ATOM 683 N N . ILE A 1 88 ? -35.046 -15.205 5.301 1.00 47.56 88 ILE A N 1
ATOM 684 C CA . ILE A 1 88 ? -34.099 -15.854 6.204 1.00 47.56 88 ILE A CA 1
ATOM 685 C C . ILE A 1 88 ? -33.500 -17.108 5.546 1.00 47.56 88 ILE A C 1
ATOM 687 O O . ILE A 1 88 ? -34.251 -17.998 5.160 1.00 47.56 88 ILE A O 1
ATOM 691 N N . GLU A 1 89 ? -32.172 -17.219 5.534 1.00 41.81 89 GLU A N 1
ATOM 692 C CA . GLU A 1 89 ? -31.497 -18.494 5.800 1.00 41.81 89 GLU A CA 1
ATOM 693 C C . GLU A 1 89 ? -30.599 -18.289 7.026 1.00 41.81 89 GLU A C 1
ATOM 695 O O . GLU A 1 89 ? -29.828 -17.330 7.117 1.00 41.81 89 GLU A O 1
ATOM 700 N N . GLU A 1 90 ? -30.802 -19.144 8.025 1.00 44.62 90 GLU A N 1
ATOM 701 C CA . GLU A 1 90 ? -30.208 -19.081 9.357 1.00 44.62 90 GLU A CA 1
ATOM 702 C C . GLU A 1 90 ? -28.711 -19.395 9.292 1.00 44.62 90 GLU A C 1
ATOM 704 O O . GLU A 1 90 ? -28.297 -20.546 9.376 1.00 44.62 90 GLU A O 1
ATOM 709 N N . HIS A 1 91 ? -27.874 -18.369 9.170 1.00 44.06 91 HIS A N 1
ATOM 710 C CA . HIS A 1 91 ? -26.460 -18.486 9.513 1.00 44.06 91 HIS A CA 1
ATOM 711 C C . HIS A 1 91 ? -26.208 -17.731 10.815 1.00 44.06 91 HIS A C 1
ATOM 713 O O . HIS A 1 91 ? -26.373 -16.513 10.894 1.00 44.06 91 HIS A O 1
ATOM 719 N N . GLU A 1 92 ? -25.851 -18.499 11.849 1.00 42.44 92 GLU A N 1
ATOM 720 C CA . GLU A 1 92 ? -25.510 -18.039 13.192 1.00 42.44 92 GLU A CA 1
ATOM 721 C C . GLU A 1 92 ? -24.675 -16.755 13.143 1.00 42.44 92 GLU A C 1
ATOM 723 O O . GLU A 1 92 ? -23.543 -16.739 12.651 1.00 42.44 92 GLU A O 1
ATOM 728 N N . VAL A 1 93 ? -25.221 -15.671 13.698 1.00 39.06 93 VAL A N 1
ATOM 729 C CA . VAL A 1 93 ? -24.502 -14.406 13.858 1.00 39.06 93 VAL A CA 1
ATOM 730 C C . VAL A 1 93 ? -23.472 -14.592 14.971 1.00 39.06 93 VAL A C 1
ATOM 732 O O . VAL A 1 93 ? -23.666 -14.190 16.119 1.00 39.06 93 VAL A O 1
ATOM 735 N N . LYS A 1 94 ? -22.345 -15.228 14.640 1.00 43.47 94 LYS A N 1
ATOM 736 C CA . LYS A 1 94 ? -21.126 -15.104 15.434 1.00 43.47 94 LYS A CA 1
ATOM 737 C C . LYS A 1 94 ? -20.778 -13.625 15.456 1.00 43.47 94 LYS A C 1
ATOM 739 O O . LYS A 1 94 ? -20.633 -13.002 14.410 1.00 43.47 94 LYS A O 1
ATOM 744 N N . ALA A 1 95 ? -20.652 -13.058 16.650 1.00 47.78 95 ALA A N 1
ATOM 745 C CA . ALA A 1 95 ? -20.103 -11.726 16.839 1.00 47.78 95 ALA A CA 1
ATOM 746 C C . ALA A 1 95 ? -18.657 -11.722 16.317 1.00 47.78 95 ALA A C 1
ATOM 748 O O . ALA A 1 95 ? -17.720 -12.077 17.034 1.00 47.78 95 ALA A O 1
ATOM 749 N N . ILE A 1 96 ? -18.484 -11.373 15.041 1.00 52.25 96 ILE A N 1
ATOM 750 C CA . ILE A 1 96 ? -17.173 -11.228 14.424 1.00 52.25 96 ILE A CA 1
ATOM 751 C C . ILE A 1 96 ? -16.578 -9.964 15.039 1.00 52.25 96 ILE A C 1
ATOM 753 O O . ILE A 1 96 ? -16.942 -8.843 14.688 1.00 52.25 96 ILE A O 1
ATOM 757 N N . LYS A 1 97 ? -15.681 -10.138 16.015 1.00 53.28 97 LYS A N 1
ATOM 758 C CA . LYS A 1 97 ? -14.687 -9.107 16.314 1.00 53.28 97 LYS A CA 1
ATOM 759 C C . LYS A 1 97 ? -14.010 -8.799 14.984 1.00 53.28 97 LYS A C 1
ATOM 761 O O . LYS A 1 97 ? -13.402 -9.703 14.423 1.00 53.28 97 LYS A O 1
ATOM 766 N N . GLU A 1 98 ? -14.163 -7.576 14.478 1.00 58.62 98 GLU A N 1
ATOM 767 C CA . GLU A 1 98 ? -13.489 -7.146 13.253 1.00 58.62 98 GLU A CA 1
ATOM 768 C C . GLU A 1 98 ? -11.991 -7.428 13.401 1.00 58.62 98 GLU A C 1
ATOM 770 O O . GLU A 1 98 ? -11.292 -6.772 14.180 1.00 58.62 98 GLU A O 1
ATOM 775 N N . ASP A 1 99 ? -11.506 -8.443 12.689 1.00 68.69 99 ASP A N 1
ATOM 776 C CA . ASP A 1 99 ? -10.085 -8.719 12.611 1.00 68.69 99 ASP A CA 1
ATOM 777 C C . ASP A 1 99 ? -9.477 -7.690 11.662 1.00 68.69 99 ASP A C 1
ATOM 779 O O . ASP A 1 99 ? -9.454 -7.848 10.444 1.00 68.69 99 ASP A O 1
ATOM 783 N N . VAL A 1 100 ? -9.016 -6.584 12.242 1.00 69.50 100 VAL A N 1
ATOM 784 C CA . VAL A 1 100 ? -8.429 -5.459 11.503 1.00 69.50 100 VAL A CA 1
ATOM 785 C C . VAL A 1 100 ? -7.181 -5.881 10.713 1.00 69.50 100 VAL A C 1
ATOM 787 O O . VAL A 1 100 ? -6.776 -5.160 9.799 1.00 69.50 100 VAL A O 1
ATOM 790 N N . ILE A 1 101 ? -6.564 -7.015 11.066 1.00 70.44 101 ILE A N 1
ATOM 791 C CA . ILE A 1 101 ? -5.354 -7.530 10.428 1.00 70.44 101 ILE A CA 1
ATOM 792 C C . ILE A 1 101 ? -5.729 -8.429 9.254 1.00 70.44 101 ILE A C 1
ATOM 794 O O . ILE A 1 101 ? -5.295 -8.156 8.137 1.00 70.44 101 ILE A O 1
ATOM 798 N N . ASN A 1 102 ? -6.533 -9.462 9.503 1.00 75.25 102 ASN A N 1
ATOM 799 C CA . ASN A 1 102 ? -6.807 -10.494 8.502 1.00 75.25 102 ASN A CA 1
ATOM 800 C C . ASN A 1 102 ? -7.979 -10.140 7.578 1.00 75.25 102 ASN A C 1
ATOM 802 O O . ASN A 1 102 ? -7.933 -10.480 6.406 1.00 75.25 102 ASN A O 1
ATOM 806 N N . HIS A 1 103 ? -8.972 -9.384 8.060 1.00 75.25 103 HIS A N 1
ATOM 807 C CA . HIS A 1 103 ? -10.173 -9.025 7.295 1.00 75.25 103 HIS A CA 1
ATOM 808 C C . HIS A 1 103 ? -10.495 -7.527 7.412 1.00 75.25 103 HIS A C 1
ATOM 810 O O . HIS A 1 103 ? -11.503 -7.130 8.012 1.00 75.25 103 HIS A O 1
ATOM 816 N N . PRO A 1 104 ? -9.649 -6.634 6.862 1.00 77.38 104 PRO A N 1
ATOM 817 C CA . PRO A 1 104 ? -9.840 -5.208 7.054 1.00 77.38 104 PRO A CA 1
ATOM 818 C C . PRO A 1 104 ? -11.121 -4.726 6.357 1.00 77.38 104 PRO A C 1
ATOM 820 O O . PRO A 1 104 ? -11.253 -4.841 5.142 1.00 77.38 104 PRO A O 1
ATOM 823 N N . SER A 1 105 ? -12.012 -4.052 7.090 1.00 72.94 105 SER A N 1
ATOM 824 C CA . SER A 1 105 ? -13.336 -3.575 6.619 1.00 72.94 105 SER A CA 1
ATOM 825 C C . SER A 1 105 ? -13.346 -2.686 5.358 1.00 72.94 105 SER A C 1
ATOM 827 O O . SER A 1 105 ? -14.388 -2.419 4.755 1.00 72.94 105 SER A O 1
ATOM 829 N N . HIS A 1 106 ? -12.183 -2.192 4.938 1.00 73.88 106 HIS A N 1
ATOM 830 C CA . HIS A 1 106 ? -11.999 -1.406 3.717 1.00 73.88 106 HIS A CA 1
ATOM 831 C C . HIS A 1 106 ? -11.615 -2.248 2.488 1.00 73.88 106 HIS A C 1
ATOM 833 O O . HIS A 1 106 ? -11.507 -1.682 1.405 1.00 73.88 106 HIS A O 1
ATOM 839 N N . TYR A 1 107 ? -11.441 -3.564 2.645 1.00 72.81 107 TYR A N 1
ATOM 840 C CA . TYR A 1 107 ? -11.181 -4.535 1.575 1.00 72.81 107 TYR A CA 1
ATOM 841 C C . TYR A 1 107 ? -12.198 -5.694 1.536 1.00 72.81 107 TYR A C 1
ATOM 843 O O . TYR A 1 107 ? -12.181 -6.462 0.581 1.00 72.81 107 TYR A O 1
ATOM 851 N N . THR A 1 108 ? -13.111 -5.789 2.512 1.00 68.56 108 THR A N 1
ATOM 852 C CA . THR A 1 108 ? -14.061 -6.912 2.687 1.00 68.56 108 THR A CA 1
ATOM 853 C C . THR A 1 108 ? -15.519 -6.555 2.372 1.00 68.56 108 THR A C 1
ATOM 855 O O . THR A 1 108 ? -16.458 -7.152 2.886 1.00 68.56 108 THR A O 1
ATOM 858 N N . ARG A 1 109 ? -15.743 -5.528 1.543 1.00 69.25 109 ARG A N 1
ATOM 859 C CA . ARG A 1 109 ? -17.104 -5.057 1.200 1.00 69.25 109 ARG A CA 1
ATOM 860 C C . ARG A 1 109 ? -17.779 -5.872 0.106 1.00 69.25 109 ARG A C 1
ATOM 862 O O . ARG A 1 109 ? -19.002 -5.855 -0.001 1.00 69.25 109 ARG A O 1
ATOM 869 N N . GLY A 1 110 ? -16.979 -6.487 -0.757 1.00 75.62 110 GLY A N 1
ATOM 870 C CA . GLY A 1 110 ? -17.467 -7.382 -1.793 1.00 75.62 110 GLY A CA 1
ATOM 871 C C . GLY A 1 110 ? -17.665 -8.793 -1.251 1.00 75.62 110 GLY A C 1
ATOM 872 O O . GLY A 1 110 ? -17.256 -9.109 -0.141 1.00 75.62 110 GLY A O 1
ATOM 873 N N . LYS A 1 111 ? -18.248 -9.659 -2.082 1.00 82.19 111 LYS A N 1
ATOM 874 C CA . LYS A 1 111 ? -18.301 -11.107 -1.819 1.00 82.19 111 LYS A CA 1
ATOM 875 C C . LYS A 1 111 ? -16.920 -11.776 -1.884 1.00 82.19 111 LYS A C 1
ATOM 877 O O . LYS A 1 111 ? -16.777 -12.900 -1.431 1.00 82.19 111 LYS A O 1
ATOM 882 N N . ILE A 1 112 ? -15.955 -11.097 -2.501 1.00 85.69 112 ILE A N 1
ATOM 883 C CA . ILE A 1 112 ? -14.587 -11.554 -2.739 1.00 85.69 112 ILE A CA 1
ATOM 884 C C . ILE A 1 112 ? -13.666 -10.511 -2.111 1.00 85.69 112 ILE A C 1
ATOM 886 O O . ILE A 1 112 ? -13.879 -9.308 -2.322 1.00 85.69 112 ILE A O 1
ATOM 890 N N . GLU A 1 113 ? -12.671 -10.946 -1.341 1.00 87.44 113 GLU A N 1
ATOM 891 C CA . GLU A 1 113 ? -11.683 -10.026 -0.795 1.00 87.44 113 GLU A CA 1
ATOM 892 C C . GLU A 1 113 ? -10.702 -9.577 -1.872 1.00 87.44 113 GLU A C 1
ATOM 894 O O . GLU A 1 113 ? -10.392 -10.283 -2.831 1.00 87.44 113 GLU A O 1
ATOM 899 N N . VAL A 1 114 ? -10.184 -8.361 -1.716 1.00 90.12 114 VAL A N 1
ATOM 900 C CA . VAL A 1 114 ? -9.251 -7.795 -2.698 1.00 90.12 114 VAL A CA 1
ATOM 901 C C . VAL A 1 114 ? -7.976 -8.633 -2.819 1.00 90.12 114 VAL A C 1
ATOM 903 O O . VAL A 1 114 ? -7.425 -8.718 -3.911 1.00 90.12 114 VAL A O 1
ATOM 906 N N . ILE A 1 115 ? -7.513 -9.243 -1.722 1.00 89.88 115 ILE A N 1
ATOM 907 C CA . ILE A 1 115 ? -6.348 -10.135 -1.743 1.00 89.88 115 ILE A CA 1
ATOM 908 C C . ILE A 1 115 ? -6.644 -11.414 -2.531 1.00 89.88 115 ILE A C 1
ATOM 910 O O . ILE A 1 115 ? -5.890 -11.713 -3.453 1.00 89.88 115 ILE A O 1
ATOM 914 N N . ASP A 1 116 ? -7.785 -12.060 -2.275 1.00 91.31 116 ASP A N 1
ATOM 915 C CA . ASP A 1 116 ? -8.205 -13.280 -2.974 1.00 91.31 116 ASP A CA 1
ATOM 916 C C . ASP A 1 116 ? -8.281 -13.058 -4.487 1.00 91.31 116 ASP A C 1
ATOM 918 O O . ASP A 1 116 ? -7.760 -13.849 -5.264 1.00 91.31 116 ASP A O 1
ATOM 922 N N . PHE A 1 117 ? -8.874 -11.939 -4.921 1.00 92.75 117 PHE A N 1
ATOM 923 C CA . PHE A 1 117 ? -8.951 -11.597 -6.342 1.00 92.75 117 PHE A CA 1
ATOM 924 C C . PHE A 1 117 ? -7.566 -11.393 -6.975 1.00 92.75 117 PHE A C 1
ATOM 926 O O . PHE A 1 117 ? -7.331 -11.800 -8.111 1.00 92.75 117 PHE A O 1
ATOM 933 N N . ILE A 1 118 ? -6.645 -10.735 -6.264 1.00 94.44 118 ILE A N 1
ATOM 934 C CA . ILE A 1 118 ? -5.287 -10.475 -6.762 1.00 94.44 118 ILE A CA 1
ATOM 935 C C . ILE A 1 118 ? -4.502 -11.783 -6.906 1.00 94.44 118 ILE A C 1
ATOM 937 O O . ILE A 1 118 ? -3.776 -11.940 -7.890 1.00 94.44 118 ILE A O 1
ATOM 941 N N . GLU A 1 119 ? -4.647 -12.696 -5.944 1.00 93.81 119 GLU A N 1
ATOM 942 C CA . GLU A 1 119 ? -3.991 -14.005 -5.952 1.00 93.81 119 GLU A CA 1
ATOM 943 C C . GLU A 1 119 ? -4.576 -14.931 -7.025 1.00 93.81 119 GLU A C 1
ATOM 945 O O . GLU A 1 119 ? -3.813 -15.514 -7.795 1.00 93.81 119 GLU A O 1
ATOM 950 N N . ASP A 1 120 ? -5.906 -15.000 -7.144 1.00 95.19 120 ASP A N 1
ATOM 951 C CA . ASP A 1 120 ? -6.613 -15.796 -8.158 1.00 95.19 120 ASP A CA 1
ATOM 952 C C . ASP A 1 120 ? -6.217 -15.394 -9.585 1.00 95.19 120 ASP A C 1
ATOM 954 O O . ASP A 1 120 ? -5.880 -16.232 -10.421 1.00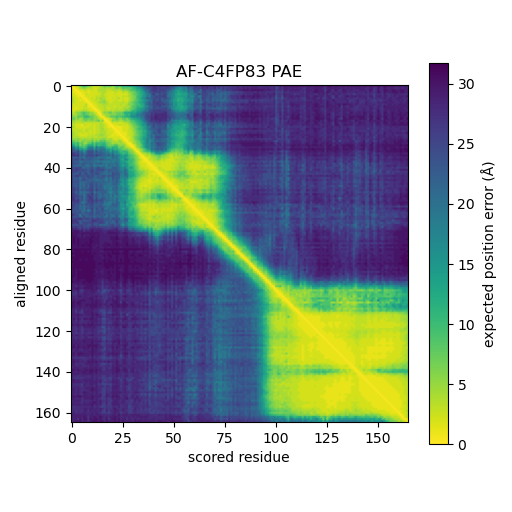 95.19 120 ASP A O 1
ATOM 958 N N . GLN A 1 121 ? -6.167 -14.087 -9.849 1.00 96.00 121 GLN A N 1
ATOM 959 C CA . GLN A 1 121 ? -5.776 -13.544 -11.150 1.00 96.00 121 GLN A CA 1
ATOM 960 C C . GLN A 1 121 ? -4.252 -13.496 -11.359 1.00 96.00 121 GLN A C 1
ATOM 962 O O . GLN A 1 121 ? -3.797 -13.028 -12.404 1.00 96.00 121 GLN A O 1
ATOM 967 N N . GLN A 1 122 ? -3.460 -13.948 -10.377 1.00 95.94 122 GLN A N 1
ATOM 968 C CA . GLN A 1 122 ? -1.991 -13.964 -10.398 1.00 95.94 122 GLN A CA 1
ATOM 969 C C . GLN A 1 122 ? -1.385 -12.619 -10.824 1.00 95.94 122 GLN A C 1
ATOM 971 O O . GLN A 1 122 ? -0.425 -12.549 -11.598 1.00 95.94 122 GLN A O 1
ATOM 976 N N . LEU A 1 123 ? -1.968 -11.519 -10.340 1.00 94.62 123 LEU A N 1
ATOM 977 C CA . LEU A 1 123 ? -1.582 -10.198 -10.811 1.00 94.62 123 LEU A CA 1
ATOM 978 C C . LEU A 1 123 ? -0.174 -9.832 -10.328 1.00 94.62 123 LEU A C 1
ATOM 980 O O . LEU A 1 123 ? 0.142 -9.983 -9.143 1.00 94.62 123 LEU A O 1
ATOM 984 N N . PRO A 1 124 ? 0.668 -9.256 -11.204 1.00 94.56 124 PRO A N 1
ATOM 985 C CA . PRO A 1 124 ? 1.983 -8.784 -10.811 1.00 94.56 124 PRO A CA 1
ATOM 986 C C . PRO A 1 124 ? 1.861 -7.676 -9.764 1.00 94.56 124 PRO A C 1
ATOM 988 O O . PRO A 1 124 ? 0.873 -6.938 -9.709 1.00 94.56 124 PRO A O 1
ATOM 991 N N . TYR A 1 125 ? 2.918 -7.513 -8.964 1.00 95.69 125 TYR A N 1
ATOM 992 C CA . TYR A 1 125 ? 2.963 -6.598 -7.818 1.00 95.69 125 TYR A CA 1
ATOM 993 C C . TYR A 1 125 ? 2.376 -5.206 -8.105 1.00 95.69 125 TYR A C 1
ATOM 995 O O . TYR A 1 125 ? 1.645 -4.644 -7.286 1.00 95.69 125 TYR A O 1
ATOM 1003 N N . HIS A 1 126 ? 2.681 -4.638 -9.272 1.00 97.12 126 HIS A N 1
ATOM 1004 C CA . HIS A 1 126 ? 2.198 -3.316 -9.651 1.00 97.12 126 HIS A CA 1
ATOM 1005 C C . HIS A 1 126 ? 0.676 -3.308 -9.848 1.00 97.12 126 HIS A C 1
ATOM 1007 O O . HIS A 1 126 ? -0.002 -2.490 -9.228 1.00 97.12 126 HIS A O 1
ATOM 1013 N N . LEU A 1 127 ? 0.129 -4.252 -10.620 1.00 96.44 127 LEU A N 1
ATOM 1014 C CA . LEU A 1 127 ? -1.311 -4.361 -10.874 1.00 96.44 127 LEU A CA 1
ATOM 1015 C C . LEU A 1 127 ? -2.097 -4.716 -9.605 1.00 96.44 127 LEU A C 1
ATOM 1017 O O . LEU A 1 127 ? -3.133 -4.107 -9.343 1.00 96.44 127 LEU A O 1
ATOM 1021 N N . GLY A 1 128 ? -1.566 -5.598 -8.753 1.00 97.06 128 GLY A N 1
ATOM 1022 C CA . GLY A 1 128 ? -2.167 -5.877 -7.446 1.00 97.06 128 GLY A CA 1
ATOM 1023 C C . GLY A 1 128 ? -2.279 -4.616 -6.578 1.00 97.06 128 GLY A C 1
ATOM 1024 O O . GLY A 1 128 ? -3.318 -4.344 -5.972 1.00 97.06 128 GLY A O 1
ATOM 1025 N N . ASN A 1 129 ? -1.248 -3.762 -6.574 1.00 97.31 129 ASN A N 1
ATOM 1026 C CA . ASN A 1 129 ? -1.313 -2.476 -5.879 1.00 97.31 129 ASN A CA 1
ATOM 1027 C C . ASN A 1 129 ? -2.345 -1.520 -6.490 1.00 97.31 129 ASN A C 1
ATOM 1029 O O . ASN A 1 129 ? -3.048 -0.851 -5.730 1.00 97.31 129 ASN A O 1
ATOM 1033 N N . VAL A 1 130 ? -2.463 -1.461 -7.820 1.00 97.69 130 VAL A N 1
ATOM 1034 C CA . VAL A 1 130 ? -3.484 -0.650 -8.506 1.00 97.69 130 VAL A CA 1
ATOM 1035 C C . VAL A 1 130 ? -4.879 -1.027 -8.005 1.00 97.69 130 VAL A C 1
ATOM 1037 O O . VAL A 1 130 ? -5.602 -0.158 -7.512 1.00 97.69 130 VAL A O 1
ATOM 1040 N N . ILE A 1 131 ? -5.224 -2.317 -8.033 1.00 95.81 131 ILE A N 1
ATOM 1041 C CA . ILE A 1 131 ? -6.529 -2.811 -7.571 1.00 95.81 131 ILE A CA 1
ATOM 1042 C C . ILE A 1 131 ? -6.738 -2.506 -6.091 1.00 95.81 131 ILE A C 1
ATOM 1044 O O . ILE A 1 131 ? -7.781 -1.972 -5.714 1.00 95.81 131 ILE A O 1
ATOM 1048 N N . LYS A 1 132 ? -5.723 -2.752 -5.256 1.00 94.56 132 LYS A N 1
ATOM 1049 C CA . LYS A 1 132 ? -5.762 -2.435 -3.825 1.00 94.56 132 LYS A CA 1
ATOM 1050 C C . LYS A 1 132 ? -6.120 -0.971 -3.560 1.00 94.56 132 LYS A C 1
ATOM 1052 O O . LYS A 1 132 ? -6.971 -0.695 -2.719 1.00 94.56 132 LYS A O 1
ATOM 1057 N N . TYR A 1 133 ? -5.488 -0.016 -4.244 1.00 95.62 133 TYR A N 1
ATOM 1058 C CA . TYR A 1 133 ? -5.783 1.405 -4.026 1.00 95.62 133 TYR A CA 1
ATOM 1059 C C . TYR A 1 133 ? -7.139 1.824 -4.602 1.00 95.62 133 TYR A C 1
ATOM 1061 O O . TYR A 1 133 ? -7.823 2.627 -3.971 1.00 95.62 133 TYR A O 1
ATOM 1069 N N . ILE A 1 134 ? -7.562 1.259 -5.737 1.00 94.75 134 ILE A N 1
ATOM 1070 C CA . ILE A 1 134 ? -8.893 1.514 -6.309 1.00 94.75 134 ILE A CA 1
ATOM 1071 C C . ILE A 1 134 ? -9.986 1.016 -5.362 1.00 94.75 134 ILE A C 1
ATOM 1073 O O . ILE A 1 134 ? -10.881 1.781 -5.008 1.00 94.75 134 ILE A O 1
ATOM 1077 N N . ALA A 1 135 ? -9.881 -0.229 -4.896 1.00 92.25 135 ALA A N 1
ATOM 1078 C CA . ALA A 1 135 ? -10.857 -0.836 -3.997 1.00 92.25 135 ALA A CA 1
ATOM 1079 C C . ALA A 1 135 ? -10.945 -0.115 -2.644 1.00 92.25 135 ALA A C 1
ATOM 1081 O O . ALA A 1 135 ? -11.991 -0.127 -2.003 1.00 92.25 135 ALA A O 1
ATOM 1082 N N . ARG A 1 136 ? -9.865 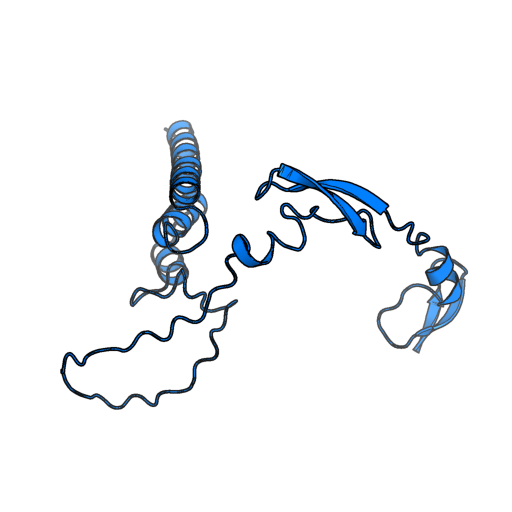0.547 -2.216 1.00 91.44 136 ARG A N 1
ATOM 1083 C CA . ARG A 1 136 ? -9.798 1.313 -0.967 1.00 91.44 136 ARG A CA 1
ATOM 1084 C C . ARG A 1 136 ? -10.304 2.752 -1.082 1.00 91.44 136 ARG A C 1
ATOM 1086 O O . ARG A 1 136 ? -10.669 3.357 -0.066 1.00 91.44 136 ARG A O 1
ATOM 1093 N N . ALA A 1 137 ? -10.296 3.320 -2.284 1.00 92.69 137 ALA A N 1
ATOM 1094 C CA . ALA A 1 137 ? -10.522 4.740 -2.503 1.00 92.69 137 ALA A CA 1
ATOM 1095 C C . ALA A 1 137 ? -11.905 5.185 -1.992 1.00 92.69 137 ALA A C 1
ATOM 1097 O O . ALA A 1 137 ? -12.945 4.692 -2.418 1.00 92.69 137 ALA A O 1
ATOM 1098 N N . GLY A 1 138 ? -11.923 6.165 -1.083 1.00 86.88 138 GLY A N 1
ATOM 1099 C CA . GLY A 1 138 ? -13.158 6.656 -0.450 1.00 86.88 138 GLY A CA 1
ATOM 1100 C C . GLY A 1 138 ? -13.609 5.856 0.775 1.00 86.88 138 GLY A C 1
ATOM 1101 O O . GLY A 1 138 ? -14.594 6.225 1.412 1.00 86.88 138 GLY A O 1
ATOM 1102 N N . TYR A 1 139 ? -12.869 4.810 1.145 1.00 84.31 139 TYR A N 1
ATOM 1103 C CA . TYR A 1 139 ? -13.171 3.951 2.292 1.00 84.31 139 TYR A CA 1
ATOM 1104 C C . TYR A 1 139 ? -12.090 3.977 3.366 1.00 84.31 139 TYR A C 1
ATOM 1106 O O . TYR A 1 139 ? -12.343 3.589 4.506 1.00 84.31 139 TYR A O 1
ATOM 1114 N N . LYS A 1 140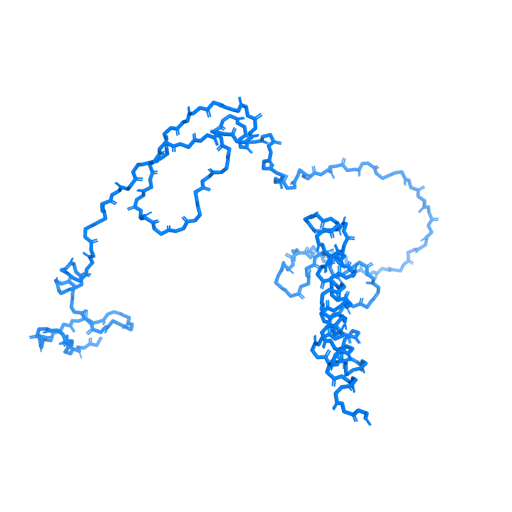 ? -10.905 4.498 3.036 1.00 81.06 140 LYS A N 1
ATOM 1115 C CA . LYS A 1 140 ? -9.851 4.808 3.998 1.00 81.06 140 LYS A CA 1
ATOM 1116 C C . LYS A 1 140 ? -9.061 6.030 3.543 1.00 81.06 140 LYS A C 1
ATOM 1118 O O . LYS A 1 140 ? -8.542 6.050 2.438 1.00 81.06 140 LYS A O 1
ATOM 1123 N N . GLY A 1 141 ? -8.909 7.016 4.426 1.00 83.44 141 GLY A N 1
ATOM 1124 C CA . GLY A 1 141 ? -8.115 8.212 4.131 1.00 83.44 141 GLY A CA 1
ATOM 1125 C C . GLY A 1 141 ? -8.719 9.091 3.031 1.00 83.44 141 GLY A C 1
ATOM 1126 O O . GLY A 1 141 ? -9.940 9.226 2.942 1.00 83.44 141 GLY A O 1
ATOM 1127 N N . ASP A 1 142 ? -7.852 9.727 2.242 1.00 91.12 142 ASP A N 1
ATOM 1128 C CA . ASP A 1 142 ? -8.231 10.621 1.149 1.00 91.12 142 ASP A CA 1
ATOM 1129 C C . ASP A 1 142 ? -8.408 9.858 -0.176 1.00 91.12 142 ASP A C 1
ATOM 1131 O O . ASP A 1 142 ? -7.516 9.139 -0.631 1.00 91.12 142 ASP A O 1
ATOM 1135 N N . LYS A 1 143 ? -9.574 10.031 -0.812 1.00 92.88 143 LYS A N 1
ATOM 1136 C CA . LYS A 1 143 ? -9.920 9.351 -2.070 1.00 92.88 143 LYS A CA 1
ATOM 1137 C C . LYS A 1 143 ? -8.979 9.744 -3.211 1.00 92.88 143 LYS A C 1
ATOM 1139 O O . LYS A 1 143 ? -8.595 8.887 -4.001 1.00 92.88 143 LYS A O 1
ATOM 1144 N N . LEU A 1 144 ? -8.630 11.025 -3.320 1.00 94.31 144 LEU A N 1
ATOM 1145 C CA . LEU A 1 144 ? -7.792 11.526 -4.406 1.00 94.31 144 LEU A CA 1
ATOM 1146 C C . LEU A 1 144 ? -6.354 11.015 -4.265 1.00 94.31 144 LEU A C 1
ATOM 1148 O O . LEU A 1 144 ? -5.727 10.673 -5.264 1.00 94.31 144 LEU A O 1
ATOM 1152 N N . GLU A 1 145 ? -5.841 10.926 -3.041 1.00 95.06 145 GLU A N 1
ATOM 1153 C CA . GLU A 1 145 ? -4.531 10.347 -2.748 1.00 95.06 145 GLU A CA 1
ATOM 1154 C C . GLU A 1 145 ? -4.452 8.872 -3.166 1.00 95.06 145 GLU A C 1
ATOM 1156 O O . GLU A 1 145 ? -3.479 8.470 -3.806 1.00 95.06 145 GLU A O 1
ATOM 1161 N N . ASP A 1 146 ? -5.476 8.072 -2.864 1.00 95.81 146 ASP A N 1
ATOM 1162 C CA . ASP A 1 146 ? -5.518 6.662 -3.265 1.00 95.81 146 ASP A CA 1
ATOM 1163 C C . ASP A 1 146 ? -5.589 6.495 -4.787 1.00 95.81 146 ASP A C 1
ATOM 1165 O O . ASP A 1 146 ? -4.834 5.703 -5.352 1.00 95.81 146 ASP A O 1
ATOM 1169 N N . LEU A 1 147 ? -6.394 7.307 -5.479 1.00 97.50 147 LEU A N 1
ATOM 1170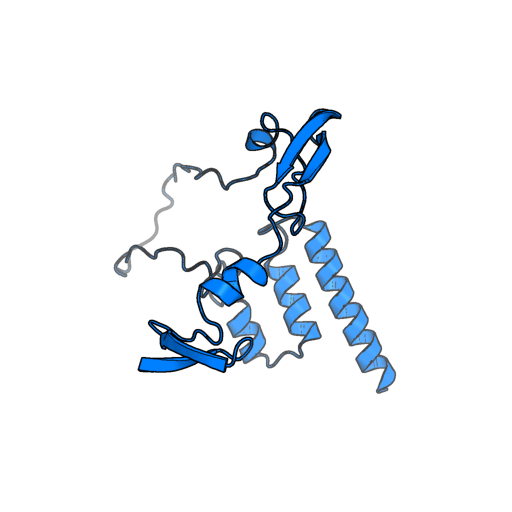 C CA . LEU A 1 147 ? -6.440 7.300 -6.945 1.00 97.50 147 LEU A CA 1
ATOM 1171 C C . LEU A 1 147 ? -5.102 7.724 -7.572 1.00 97.50 147 LEU A C 1
ATOM 1173 O O . LEU A 1 147 ? -4.660 7.127 -8.553 1.00 97.50 147 LEU A O 1
ATOM 1177 N N . LYS A 1 148 ? -4.411 8.711 -6.987 1.00 97.69 148 LYS A N 1
ATOM 1178 C CA . LYS A 1 148 ? -3.062 9.107 -7.424 1.00 97.69 148 LYS A CA 1
ATOM 1179 C C . LYS A 1 148 ? -2.043 7.984 -7.224 1.00 97.69 148 LYS A C 1
ATOM 1181 O O . LYS A 1 148 ? -1.197 7.787 -8.091 1.00 97.69 148 LYS A O 1
ATOM 1186 N N . LYS A 1 149 ? -2.126 7.226 -6.124 1.00 97.00 149 LYS A N 1
ATOM 1187 C CA . LYS A 1 149 ? -1.273 6.046 -5.900 1.00 97.00 149 LYS A CA 1
ATOM 1188 C C . LYS A 1 149 ? -1.558 4.942 -6.911 1.00 97.00 149 LYS A C 1
ATOM 1190 O O . LYS A 1 149 ? -0.609 4.380 -7.446 1.00 97.00 149 LYS A O 1
ATOM 1195 N N . ALA A 1 150 ? -2.829 4.662 -7.201 1.00 97.75 150 ALA A N 1
ATOM 1196 C CA . ALA A 1 150 ? -3.205 3.698 -8.233 1.00 97.75 150 ALA A CA 1
ATOM 1197 C C . ALA A 1 150 ? -2.589 4.080 -9.588 1.00 97.75 150 ALA A C 1
ATOM 1199 O O . ALA A 1 150 ? -1.889 3.273 -10.191 1.00 97.75 150 ALA A O 1
ATOM 1200 N N . ARG A 1 151 ? -2.749 5.343 -10.009 1.00 98.12 151 ARG A N 1
ATOM 1201 C CA . ARG A 1 151 ? -2.116 5.860 -11.229 1.00 98.12 151 ARG A CA 1
ATOM 1202 C C . ARG A 1 151 ? -0.596 5.679 -11.216 1.00 98.12 151 ARG A C 1
ATOM 1204 O O . ARG A 1 151 ? -0.046 5.179 -12.184 1.00 98.12 151 ARG A O 1
ATOM 1211 N N . TRP A 1 152 ? 0.069 6.030 -10.116 1.00 98.06 152 TRP A N 1
ATOM 1212 C CA . TRP A 1 152 ? 1.525 5.909 -9.999 1.00 98.06 152 TRP A CA 1
ATOM 1213 C C . TRP A 1 152 ? 2.028 4.474 -10.223 1.00 98.06 152 TRP A C 1
ATOM 1215 O O . TRP A 1 152 ? 3.014 4.272 -10.929 1.00 98.06 152 TRP A O 1
ATOM 1225 N N . TYR A 1 153 ? 1.346 3.472 -9.656 1.00 98.25 153 TYR A N 1
ATOM 1226 C CA . TYR A 1 153 ? 1.703 2.064 -9.871 1.00 98.25 153 TYR A CA 1
ATOM 1227 C C . TYR A 1 153 ? 1.443 1.609 -11.307 1.00 98.25 153 TYR A C 1
ATOM 1229 O O . TYR A 1 153 ? 2.249 0.858 -11.853 1.00 98.25 153 TYR A O 1
ATOM 1237 N N . LEU A 1 154 ? 0.345 2.072 -11.909 1.00 98.19 154 LEU A N 1
ATOM 1238 C CA . LEU A 1 154 ? -0.003 1.744 -13.286 1.00 98.19 154 LEU A CA 1
ATOM 1239 C C . LEU A 1 154 ? 1.015 2.328 -14.272 1.00 98.19 154 LEU A C 1
ATOM 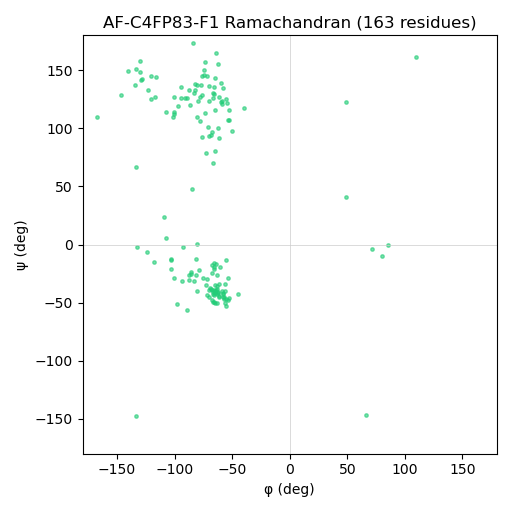1241 O O . LEU A 1 154 ? 1.558 1.583 -15.080 1.00 98.19 154 LEU A O 1
ATOM 1245 N N . ASP A 1 155 ? 1.337 3.618 -14.149 1.00 97.94 155 ASP A N 1
ATOM 1246 C CA . ASP A 1 155 ? 2.328 4.299 -14.992 1.00 97.94 155 ASP A CA 1
ATOM 1247 C C . ASP A 1 155 ? 3.689 3.585 -14.922 1.00 97.94 155 ASP A C 1
ATOM 1249 O O . ASP A 1 155 ? 4.372 3.396 -15.927 1.00 97.94 155 ASP A O 1
ATOM 1253 N N . ARG A 1 156 ? 4.082 3.129 -13.728 1.00 96.75 156 ARG A N 1
ATOM 1254 C CA . ARG A 1 156 ? 5.341 2.410 -13.525 1.00 96.75 156 ARG A CA 1
ATOM 1255 C C . ARG A 1 156 ? 5.352 1.035 -14.201 1.00 96.75 156 ARG A C 1
ATOM 1257 O O . ARG A 1 156 ? 6.376 0.668 -14.765 1.00 96.75 156 ARG A O 1
ATOM 1264 N N . TYR A 1 157 ? 4.233 0.312 -14.172 1.00 97.06 157 TYR A N 1
ATOM 1265 C CA . TYR A 1 157 ? 4.108 -0.967 -14.874 1.00 97.06 157 TYR A CA 1
ATOM 1266 C C . TYR A 1 157 ? 4.073 -0.792 -16.393 1.00 97.06 157 TYR A C 1
ATOM 1268 O O . TYR A 1 157 ? 4.718 -1.550 -17.103 1.00 97.06 157 TYR A O 1
ATOM 1276 N N . ILE A 1 158 ? 3.391 0.246 -16.890 1.00 97.19 158 ILE A N 1
ATOM 1277 C CA . ILE A 1 158 ? 3.404 0.604 -18.316 1.00 97.19 158 ILE A CA 1
ATOM 1278 C C . ILE A 1 158 ? 4.840 0.847 -18.784 1.00 97.19 158 ILE A C 1
ATOM 1280 O O . ILE A 1 158 ? 5.242 0.304 -19.803 1.00 97.19 158 ILE A O 1
ATOM 1284 N N . ASN A 1 159 ? 5.628 1.611 -18.022 1.00 96.00 159 ASN A N 1
ATOM 1285 C CA . ASN A 1 159 ? 7.030 1.862 -18.362 1.00 96.00 159 ASN A CA 1
ATOM 1286 C C . ASN A 1 159 ? 7.884 0.587 -18.355 1.00 96.00 159 ASN A C 1
ATOM 1288 O O . ASN A 1 159 ? 8.797 0.477 -19.162 1.00 96.00 159 ASN A O 1
ATOM 1292 N N . GLU A 1 160 ? 7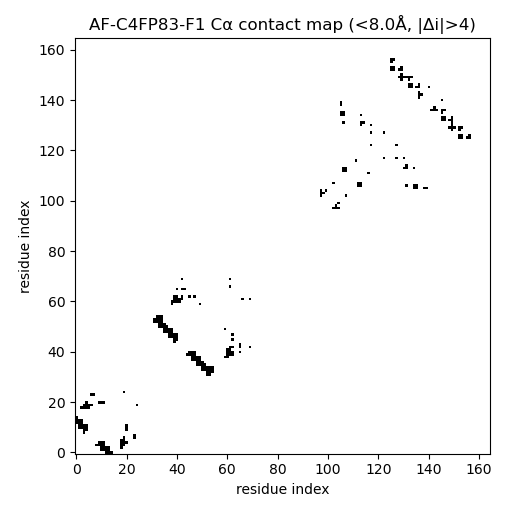.613 -0.353 -17.447 1.00 93.75 160 GLU A N 1
ATOM 1293 C CA . GLU A 1 160 ? 8.298 -1.650 -17.406 1.00 93.75 160 GLU A CA 1
ATOM 1294 C C . GLU A 1 160 ? 7.978 -2.466 -18.663 1.00 93.75 160 GLU A C 1
ATOM 1296 O O . GLU A 1 160 ? 8.889 -2.894 -19.361 1.00 93.75 160 GLU A O 1
ATOM 1301 N N . VAL A 1 161 ? 6.697 -2.601 -19.012 1.00 94.19 161 VAL A N 1
ATOM 1302 C CA . VAL A 1 161 ? 6.262 -3.340 -20.208 1.00 94.19 161 VAL A CA 1
ATOM 1303 C C . VAL A 1 161 ? 6.776 -2.686 -21.495 1.00 94.19 161 VAL A C 1
ATOM 1305 O O . VAL A 1 161 ? 7.296 -3.384 -22.355 1.00 94.19 161 VAL A O 1
ATOM 1308 N N . ALA A 1 162 ? 6.716 -1.357 -21.600 1.00 92.12 162 ALA A N 1
ATOM 1309 C CA . ALA A 1 162 ? 7.186 -0.615 -22.772 1.00 92.12 162 ALA A CA 1
ATOM 1310 C C . ALA A 1 162 ? 8.710 -0.692 -22.990 1.00 92.12 162 ALA A C 1
ATOM 1312 O O . ALA A 1 162 ? 9.184 -0.410 -24.082 1.00 92.12 162 ALA A O 1
ATOM 1313 N N . GLN A 1 163 ? 9.498 -1.041 -21.965 1.00 80.75 163 GLN A N 1
ATOM 1314 C CA . GLN A 1 163 ? 10.939 -1.302 -22.108 1.00 80.75 163 GLN A CA 1
ATOM 1315 C C . GLN A 1 163 ? 11.248 -2.711 -22.630 1.00 80.75 163 GLN A C 1
ATOM 1317 O O . GLN A 1 163 ? 12.395 -2.994 -22.977 1.00 80.75 163 GLN A O 1
ATOM 1322 N N . HIS A 1 164 ? 10.247 -3.590 -22.644 1.00 72.38 164 HIS A N 1
ATOM 1323 C CA . HIS A 1 164 ? 10.347 -4.976 -23.086 1.00 72.38 164 HIS A CA 1
ATOM 1324 C C . HIS A 1 164 ? 9.668 -5.231 -24.447 1.00 72.38 164 HIS A C 1
ATOM 1326 O O . HIS A 1 164 ? 9.623 -6.385 -24.877 1.00 72.38 164 HIS A O 1
ATOM 1332 N N . GLU A 1 165 ? 9.181 -4.181 -25.115 1.00 55.69 165 GLU A N 1
ATOM 1333 C CA . GLU A 1 165 ? 8.772 -4.169 -26.532 1.00 55.69 165 GLU A CA 1
ATOM 1334 C C . GLU A 1 165 ? 9.924 -3.718 -27.441 1.00 55.69 165 GLU A C 1
ATOM 1336 O O . GLU A 1 165 ? 10.052 -4.302 -28.543 1.00 55.69 165 GLU A O 1
#

Nearest PDB structures (foldseek):
  3j6b-assembly1_Q  TM=1.721E-01  e=3.116E+00  Saccharomyces cerevisiae
  7qvp-assembly1_ME  TM=1.749E-01  e=5.784E+00  Homo sapiens

Radius of gyration: 25.7 Å; Cα contacts (8 Å, |Δi|>4): 148; chains: 1; bounding box: 70×48×62 Å

Secondary structure (DSSP, 8-state):
-EEE-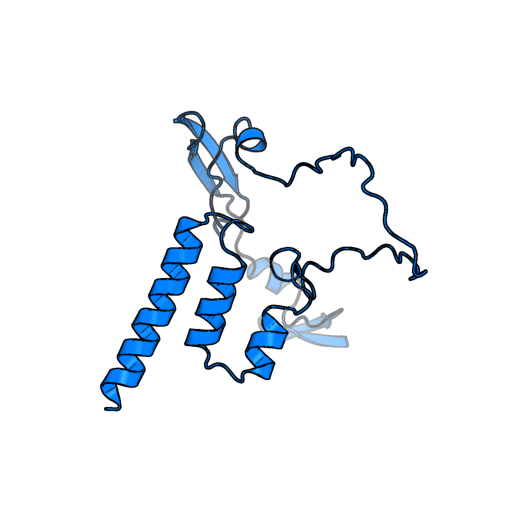TTT--EEE-SSS--S-HHHHHHHS----PEEEEEE-TTT--EEEEEESSS-SPPPSS-TTTHHHH-----------------------------TTTS-TTT-SSSS-HHHHHHHTT--HHHHHHHHHHHHTTTSS-HHHHHHHHHHHHHHHHHHHHT--

InterPro domains:
  IPR021739 SaV-like [PF11753] (101-155)

Mean predicted aligned error: 19.5 Å

pLDDT: mean 77.62, std 17.99, range [34.06, 98.25]

Sequence (165 aa):
MQKKCRRCGDTFTVRTHEDYCPECEKVMTPPGAGVSKELTCEGCGTTFIHKKEKAQGRWPKYCPECLPKYSKVPKKKEVAVEPVAQTIEEHEVKAIKEDVINHPSHYTRGKIEVIDFIEDQQLPYHLGNVIKYIARAGYKGDKLEDLKKARWYLDRYINEVAQHE

Foldseek 3Di:
DWDAAPPPRDTDDDPDPDRHDPVVVVVVDPQQPWDKDWAQAPQPRDIDIDTGSHPDDDDDNHDPVCCVVPPPPPDPDPDDDDDDDDDDDDDDPDPPPPPCPPQNPLQNPDPAGLVRVCVVVVPPPLQSLLSVLCSNQPVDDHNVVSNVSSVVSVVVVVVVVVVVD

Organism: NCBI:txid546273